Protein AF-A0A7G3ZGU7-F1 (afdb_monomer)

Foldseek 3Di:
DDPVVVVVVVVVVVVVVVVVVVVVVVCVVVVLVVVVVVQPDADPPDPPVDTPQNVPVVSVVVVVVSVVVVVVVD

Secondary structure (DSSP, 8-state):
--HHHHHHHHHHHHHHHHHHHHHHHHHHHHHHHHHHHHHHS-TTS---SS-GGGGSHHHHHHHHHHHHHHHTT-

Sequence (74 aa):
MSHIGLLKVASALLFLALICNLAQKLFERYIAFYLRQWLMNCSGGECNNLRWWQRFPPLEKLVWSFLDSTEGED

Radius of gyration: 20.87 Å; Cα contacts (8 Å, |Δi|>4): 21; chains: 1; bounding box: 43×26×57 Å

Organism: NCBI:txid48254

pLDDT: mean 80.01, std 10.79, range [42.84, 94.38]

Structure (mmCIF, N/CA/C/O backbone):
data_AF-A0A7G3ZGU7-F1
#
_entry.id   AF-A0A7G3ZGU7-F1
#
loop_
_atom_site.group_PDB
_atom_site.id
_atom_site.type_symbol
_atom_site.label_atom_id
_atom_site.label_alt_id
_atom_site.label_comp_id
_atom_site.label_asym_id
_atom_site.label_entity_id
_atom_site.label_seq_id
_atom_site.pdbx_PDB_ins_code
_atom_site.Cartn_x
_atom_site.Cartn_y
_atom_site.Cartn_z
_atom_site.occupancy
_atom_site.B_iso_or_equiv
_atom_site.auth_seq_id
_atom_site.auth_comp_id
_atom_site.auth_asym_id
_atom_site.auth_atom_id
_atom_site.pdbx_PDB_model_num
ATOM 1 N N . MET A 1 1 ? 22.342 -10.322 -33.248 1.00 55.84 1 MET A N 1
ATOM 2 C CA . MET A 1 1 ? 22.300 -9.237 -32.242 1.00 55.84 1 MET A CA 1
ATOM 3 C C . MET A 1 1 ? 23.653 -9.236 -31.546 1.00 55.84 1 MET A C 1
ATOM 5 O O . MET A 1 1 ? 24.036 -10.279 -31.036 1.00 55.84 1 MET A O 1
ATOM 9 N N . SER A 1 2 ? 24.446 -8.168 -31.657 1.00 70.94 2 SER A N 1
ATOM 10 C CA . SER A 1 2 ? 25.814 -8.146 -31.113 1.00 70.94 2 SER A CA 1
ATOM 11 C C . SER A 1 2 ? 25.794 -8.332 -29.591 1.00 70.94 2 SER A C 1
ATOM 13 O O . SER A 1 2 ? 24.895 -7.821 -28.923 1.00 70.94 2 SER A O 1
ATOM 15 N N . HIS A 1 3 ? 26.784 -9.038 -29.030 1.00 76.25 3 HIS A N 1
ATOM 16 C CA . HIS A 1 3 ? 26.910 -9.264 -27.578 1.00 76.25 3 HIS A CA 1
ATOM 17 C C . HIS A 1 3 ? 26.817 -7.957 -26.767 1.00 76.25 3 HIS A C 1
ATOM 19 O O . HIS A 1 3 ? 26.242 -7.920 -25.683 1.00 76.25 3 HIS A O 1
ATOM 25 N N . ILE A 1 4 ? 27.303 -6.862 -27.356 1.00 78.88 4 ILE A N 1
ATOM 26 C CA . ILE A 1 4 ? 27.249 -5.499 -26.816 1.00 78.88 4 ILE A CA 1
ATOM 27 C C . ILE A 1 4 ? 25.800 -4.989 -26.702 1.00 78.88 4 ILE A C 1
ATOM 29 O O . ILE A 1 4 ? 25.434 -4.375 -25.703 1.00 78.88 4 ILE A O 1
ATOM 33 N N . GLY A 1 5 ? 24.953 -5.262 -27.701 1.00 81.19 5 GLY A N 1
ATOM 34 C CA . GLY A 1 5 ? 23.539 -4.881 -27.681 1.00 81.19 5 GLY A CA 1
ATOM 35 C C . GLY A 1 5 ? 22.734 -5.658 -26.638 1.00 81.19 5 GLY A C 1
ATOM 36 O O . GLY A 1 5 ? 21.875 -5.080 -25.978 1.00 81.19 5 GLY A O 1
ATOM 37 N N . LEU A 1 6 ? 23.053 -6.940 -26.439 1.00 84.75 6 LEU A N 1
ATOM 38 C CA . LEU A 1 6 ? 22.405 -7.771 -25.422 1.00 84.75 6 LEU A CA 1
ATOM 39 C C . LEU A 1 6 ? 22.759 -7.307 -24.000 1.00 84.75 6 LEU A C 1
ATOM 41 O O . LEU A 1 6 ? 21.864 -7.160 -23.170 1.00 84.75 6 LEU A O 1
ATOM 45 N N . LEU A 1 7 ? 24.037 -6.992 -23.742 1.00 85.50 7 LEU A N 1
ATOM 46 C CA . LEU A 1 7 ? 24.469 -6.437 -22.454 1.00 85.50 7 LEU A CA 1
ATOM 47 C C . LEU A 1 7 ? 23.761 -5.118 -22.136 1.00 85.50 7 LEU A C 1
ATOM 49 O O . LEU A 1 7 ? 23.323 -4.920 -21.008 1.00 85.50 7 LEU A O 1
ATOM 53 N N . LYS A 1 8 ? 23.614 -4.236 -23.132 1.00 87.25 8 LYS A N 1
ATOM 54 C CA . LYS A 1 8 ? 22.987 -2.920 -22.951 1.00 87.25 8 LYS A CA 1
ATOM 55 C C . LYS A 1 8 ? 21.508 -3.025 -22.564 1.00 87.25 8 LYS A C 1
ATOM 57 O O . LYS A 1 8 ? 21.036 -2.275 -21.711 1.00 87.25 8 LYS A O 1
ATOM 62 N N . VAL A 1 9 ? 20.784 -3.976 -23.157 1.00 89.94 9 VAL A N 1
ATOM 63 C CA . VAL A 1 9 ? 19.382 -4.253 -22.808 1.00 89.94 9 VAL A CA 1
ATOM 64 C C . VAL A 1 9 ? 19.284 -4.903 -21.429 1.00 89.94 9 VAL A C 1
ATOM 66 O O . VAL A 1 9 ? 18.474 -4.471 -20.613 1.00 89.94 9 VAL A O 1
ATOM 69 N N . ALA A 1 10 ? 20.142 -5.882 -21.132 1.00 90.56 10 ALA A N 1
ATOM 70 C CA . ALA A 1 10 ? 20.170 -6.531 -19.824 1.00 90.56 10 ALA A CA 1
ATOM 71 C C . ALA A 1 10 ? 20.470 -5.528 -18.697 1.00 90.56 10 ALA A C 1
ATOM 73 O O . ALA A 1 10 ? 19.771 -5.516 -17.686 1.00 90.56 10 ALA A O 1
ATOM 74 N N . SER A 1 11 ? 21.439 -4.625 -18.890 1.00 91.56 11 SER A N 1
ATOM 75 C CA . SER A 1 11 ? 21.743 -3.573 -17.916 1.00 91.56 11 SER A CA 1
ATOM 76 C C . SER A 1 11 ? 20.584 -2.594 -17.729 1.00 91.56 11 SER A C 1
ATOM 78 O O . SER A 1 11 ? 20.326 -2.171 -16.608 1.00 91.56 11 SER A O 1
ATOM 80 N N . ALA A 1 12 ? 19.855 -2.259 -18.800 1.00 92.06 12 ALA A N 1
ATOM 81 C CA . ALA A 1 12 ? 18.690 -1.380 -18.713 1.00 92.06 12 ALA A CA 1
ATOM 82 C C . ALA A 1 12 ? 17.531 -2.041 -17.949 1.00 92.06 12 ALA A C 1
ATOM 84 O O . ALA A 1 12 ? 16.901 -1.396 -17.115 1.00 92.06 12 ALA A O 1
ATOM 85 N N . LEU A 1 13 ? 17.285 -3.334 -18.183 1.00 93.88 13 LEU A N 1
ATOM 86 C CA . LEU A 1 13 ? 16.270 -4.104 -17.460 1.00 93.88 13 LEU A CA 1
ATOM 87 C C . LEU A 1 13 ? 16.609 -4.2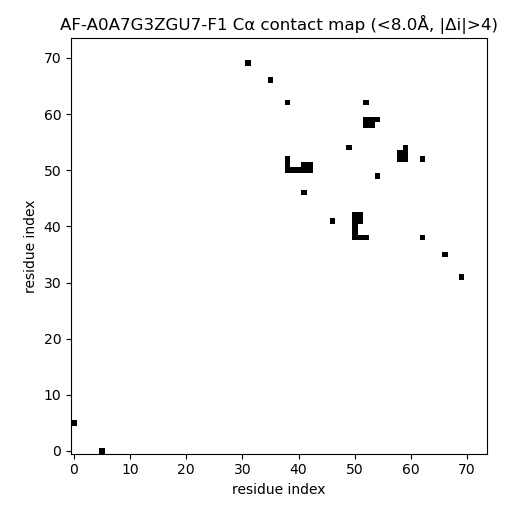43 -15.974 1.00 93.88 13 LEU A C 1
ATOM 89 O O . LEU A 1 13 ? 15.740 -4.039 -15.132 1.00 93.88 13 LEU A O 1
ATOM 93 N N . LEU A 1 14 ? 17.868 -4.539 -15.645 1.00 91.88 14 LEU A N 1
ATOM 94 C CA . LEU A 1 14 ? 18.324 -4.614 -14.255 1.00 91.88 14 LEU A CA 1
ATOM 95 C C . LEU A 1 14 ? 18.218 -3.261 -13.550 1.00 91.88 14 LEU A C 1
ATOM 97 O O . LEU A 1 14 ? 17.799 -3.201 -12.397 1.00 91.88 14 LEU A O 1
ATOM 101 N N . PHE A 1 15 ? 18.548 -2.174 -14.245 1.00 93.88 15 PHE A N 1
ATOM 102 C CA . PHE A 1 15 ? 18.400 -0.825 -13.710 1.00 93.88 15 PHE A CA 1
ATOM 103 C C . PHE A 1 15 ? 16.930 -0.471 -13.450 1.00 93.88 15 PHE A C 1
ATOM 105 O O . PHE A 1 15 ? 16.601 0.055 -12.389 1.00 93.88 15 PHE A O 1
ATOM 112 N N . LEU A 1 16 ? 16.029 -0.825 -14.371 1.00 94.38 16 LEU A N 1
ATOM 113 C CA . LEU A 1 16 ? 14.589 -0.653 -14.181 1.00 94.38 16 LEU A CA 1
ATOM 114 C C . LEU A 1 16 ? 14.078 -1.479 -12.990 1.00 94.38 16 LEU A C 1
ATOM 116 O O . LEU A 1 16 ? 13.341 -0.962 -12.156 1.00 94.38 16 LEU A O 1
ATOM 120 N N . ALA A 1 17 ? 14.511 -2.737 -12.875 1.00 93.50 17 ALA A N 1
ATOM 121 C CA . ALA A 1 17 ? 14.154 -3.607 -11.758 1.00 93.50 17 ALA A CA 1
ATOM 122 C C . ALA A 1 17 ? 14.631 -3.033 -10.415 1.00 93.50 17 ALA A C 1
ATOM 124 O O . ALA A 1 17 ? 13.891 -3.073 -9.434 1.00 93.50 17 ALA A O 1
ATOM 125 N N . LEU A 1 18 ? 15.829 -2.442 -10.381 1.00 92.56 18 LEU A N 1
ATOM 126 C CA . LEU A 1 18 ? 16.353 -1.717 -9.223 1.00 92.56 18 LEU A CA 1
ATOM 127 C C . LEU A 1 18 ? 15.482 -0.516 -8.856 1.00 92.56 18 LEU A C 1
ATOM 129 O O . LEU A 1 18 ? 15.156 -0.354 -7.684 1.00 92.56 18 LEU A O 1
ATOM 133 N N . ILE A 1 19 ? 15.065 0.290 -9.835 1.00 94.38 19 ILE A N 1
ATOM 134 C CA . ILE A 1 19 ? 14.164 1.426 -9.596 1.00 94.38 19 ILE A CA 1
ATOM 135 C C . ILE A 1 19 ? 12.831 0.942 -9.028 1.00 94.38 19 ILE A C 1
ATOM 137 O O . ILE A 1 19 ? 12.367 1.498 -8.039 1.00 94.38 19 ILE A O 1
ATOM 141 N N . CYS A 1 20 ? 12.232 -0.101 -9.606 1.00 93.38 20 CYS A N 1
ATOM 142 C CA . CYS A 1 20 ? 10.984 -0.668 -9.099 1.00 93.38 20 CYS A CA 1
ATOM 143 C C . CYS A 1 20 ? 11.141 -1.216 -7.676 1.00 93.38 20 CYS A C 1
ATOM 145 O O . CYS A 1 20 ? 10.286 -0.960 -6.836 1.00 93.38 20 CYS A O 1
ATOM 147 N N . ASN A 1 21 ? 12.238 -1.919 -7.385 1.00 92.31 21 ASN A N 1
ATOM 148 C CA . ASN A 1 21 ? 12.512 -2.446 -6.049 1.00 92.31 21 ASN A CA 1
ATOM 149 C C . ASN A 1 21 ? 12.674 -1.315 -5.024 1.00 92.31 21 ASN A C 1
ATOM 151 O O . ASN A 1 21 ? 12.080 -1.349 -3.947 1.00 92.31 21 ASN A O 1
ATOM 155 N N . LEU A 1 22 ? 13.431 -0.277 -5.388 1.00 87.56 22 LEU A N 1
ATOM 156 C CA . LEU A 1 22 ? 13.628 0.891 -4.542 1.00 87.56 22 LEU A CA 1
ATOM 157 C C . LEU A 1 22 ? 12.304 1.630 -4.319 1.00 87.56 22 LEU A C 1
ATOM 159 O O . LEU A 1 22 ? 11.980 1.968 -3.185 1.00 87.56 22 LEU A O 1
ATOM 163 N N . ALA A 1 23 ? 11.525 1.836 -5.385 1.00 88.62 23 ALA A N 1
ATOM 164 C CA . ALA A 1 23 ? 10.218 2.475 -5.329 1.00 88.62 23 ALA A CA 1
ATOM 165 C C . ALA A 1 23 ? 9.249 1.686 -4.448 1.00 88.62 23 ALA A C 1
ATOM 167 O O . ALA A 1 23 ? 8.545 2.299 -3.657 1.00 88.62 23 ALA A O 1
ATOM 168 N N . GLN A 1 24 ? 9.253 0.353 -4.524 1.00 86.62 24 GLN A N 1
ATOM 169 C CA . GLN A 1 24 ? 8.436 -0.490 -3.657 1.00 86.62 24 GLN A CA 1
ATOM 170 C C . GLN A 1 24 ? 8.821 -0.305 -2.185 1.00 86.62 24 GLN A C 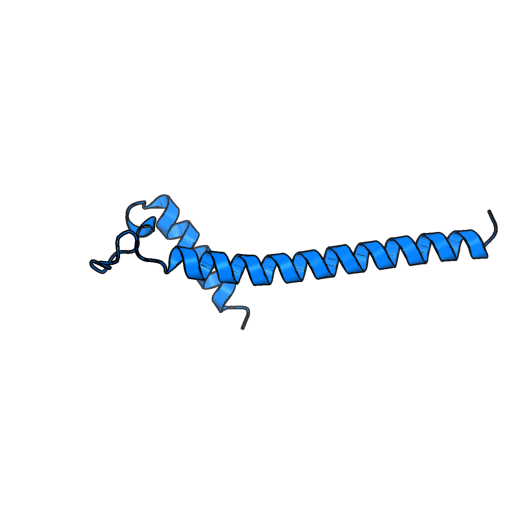1
ATOM 172 O O . GLN A 1 24 ? 7.954 0.014 -1.379 1.00 86.62 24 GLN A O 1
ATOM 177 N N . LYS A 1 25 ? 10.112 -0.393 -1.841 1.00 81.00 25 LYS A N 1
ATOM 178 C CA . LYS A 1 25 ? 10.578 -0.175 -0.459 1.00 81.00 25 LYS A CA 1
ATOM 179 C C . LYS A 1 25 ? 10.263 1.227 0.061 1.00 81.00 25 LYS A C 1
ATOM 181 O O . LYS A 1 25 ? 9.894 1.406 1.219 1.00 81.00 25 LYS A O 1
ATOM 186 N N . LEU A 1 26 ? 10.420 2.241 -0.789 1.00 83.44 26 LEU A N 1
ATOM 187 C CA . LEU A 1 26 ? 10.068 3.622 -0.460 1.00 83.44 26 LEU A CA 1
ATOM 188 C C . LEU A 1 26 ? 8.562 3.759 -0.240 1.00 83.44 26 LEU A C 1
ATOM 190 O O . LEU A 1 26 ? 8.143 4.379 0.732 1.00 83.44 26 LEU A O 1
ATOM 194 N N . PHE A 1 27 ? 7.754 3.163 -1.111 1.00 84.69 27 PHE A N 1
ATOM 195 C CA . PHE A 1 27 ? 6.303 3.197 -1.022 1.00 84.69 27 PHE A CA 1
ATOM 196 C C . PHE A 1 27 ? 5.807 2.495 0.238 1.00 84.69 27 PHE A C 1
ATOM 198 O O . PHE A 1 27 ? 5.015 3.085 0.961 1.00 84.69 27 PHE A O 1
ATOM 205 N N . GLU A 1 28 ? 6.331 1.310 0.558 1.00 79.00 28 GLU A N 1
ATOM 206 C CA . GLU A 1 28 ? 6.055 0.594 1.809 1.00 79.00 28 GLU A CA 1
ATOM 207 C C . GLU A 1 28 ? 6.358 1.484 3.020 1.00 79.00 28 GLU A C 1
ATOM 209 O O . GLU A 1 28 ? 5.498 1.676 3.879 1.00 79.00 28 GLU A O 1
ATOM 214 N N . ARG A 1 29 ? 7.527 2.134 3.041 1.00 78.31 29 ARG A N 1
ATOM 215 C CA . ARG A 1 29 ? 7.928 3.003 4.153 1.00 78.31 29 ARG A CA 1
ATOM 216 C C . ARG A 1 29 ? 7.066 4.261 4.285 1.00 78.31 29 ARG A C 1
ATOM 218 O O . ARG A 1 29 ? 6.647 4.607 5.389 1.00 78.31 29 ARG A O 1
ATOM 225 N N . TYR A 1 30 ? 6.789 4.955 3.182 1.00 82.50 30 TYR A N 1
ATOM 226 C CA . TYR A 1 30 ? 5.965 6.166 3.203 1.00 82.50 30 TYR A CA 1
ATOM 227 C C . TYR A 1 30 ? 4.503 5.847 3.511 1.00 82.50 30 TYR A C 1
ATOM 229 O O . TYR A 1 30 ? 3.885 6.538 4.318 1.00 82.50 30 TYR A O 1
ATOM 237 N N . ILE A 1 31 ? 3.944 4.793 2.918 1.00 81.31 31 ILE A N 1
ATOM 238 C CA . ILE A 1 31 ? 2.563 4.388 3.179 1.00 81.31 31 ILE A CA 1
ATOM 239 C C . ILE A 1 31 ? 2.391 3.905 4.601 1.00 81.31 31 ILE A C 1
ATOM 241 O O . ILE A 1 31 ? 1.418 4.307 5.227 1.00 81.31 31 ILE A O 1
ATOM 245 N N . ALA A 1 32 ? 3.321 3.115 5.138 1.00 78.19 32 ALA A N 1
ATOM 246 C CA . ALA A 1 32 ? 3.262 2.711 6.535 1.00 78.19 32 ALA A CA 1
ATOM 247 C C . ALA 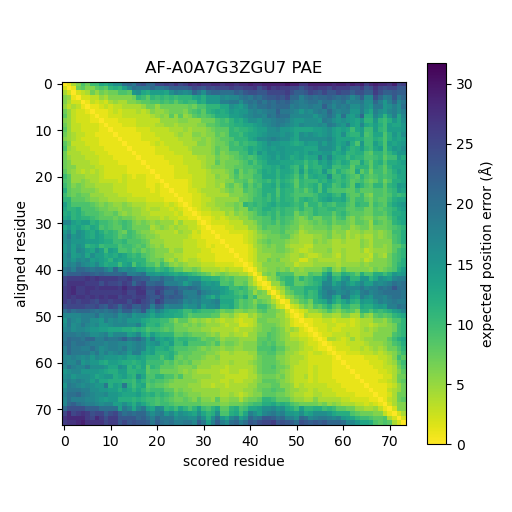A 1 32 ? 3.235 3.934 7.459 1.00 78.19 32 ALA A C 1
ATOM 249 O O . ALA A 1 32 ? 2.397 4.013 8.359 1.00 78.19 32 ALA A O 1
ATOM 250 N N . PHE A 1 33 ? 4.072 4.937 7.181 1.00 80.94 33 PHE A N 1
ATOM 251 C CA . PHE A 1 33 ? 4.085 6.186 7.934 1.00 80.94 33 PHE A CA 1
ATOM 252 C C . PHE A 1 33 ? 2.754 6.949 7.834 1.00 80.94 33 PHE A C 1
ATOM 254 O O . PHE A 1 33 ? 2.159 7.290 8.858 1.00 80.94 33 PHE A O 1
ATOM 261 N N . TYR A 1 34 ? 2.246 7.185 6.621 1.00 82.12 34 TYR A N 1
ATOM 262 C CA . TYR A 1 34 ? 0.982 7.899 6.416 1.00 82.12 34 TYR A CA 1
ATOM 263 C C . TYR A 1 34 ? -0.222 7.140 6.982 1.00 82.12 34 TYR A C 1
ATOM 265 O O . TYR A 1 34 ? -1.099 7.757 7.585 1.00 82.12 34 TYR A O 1
ATOM 273 N N . LEU A 1 35 ? -0.255 5.812 6.846 1.00 82.88 35 LEU A N 1
ATOM 274 C CA . LEU A 1 35 ? -1.292 4.967 7.431 1.00 82.88 35 LEU A CA 1
ATOM 275 C C . LEU A 1 35 ? -1.246 5.021 8.952 1.00 82.88 35 LEU A C 1
ATOM 277 O O . LEU A 1 35 ? -2.292 5.217 9.560 1.00 82.88 35 LEU A O 1
ATOM 281 N N . ARG A 1 36 ? -0.067 4.926 9.583 1.00 79.88 36 ARG A N 1
ATOM 282 C CA . ARG A 1 36 ? 0.062 5.096 11.040 1.00 79.88 36 ARG A CA 1
ATOM 283 C C . ARG A 1 36 ? -0.468 6.454 11.484 1.00 79.88 36 ARG A C 1
ATOM 285 O O . ARG A 1 36 ? -1.290 6.503 12.393 1.00 79.88 36 ARG A O 1
ATOM 292 N N . GLN A 1 37 ? -0.067 7.537 10.820 1.00 82.12 37 GLN A N 1
ATOM 293 C CA . GLN A 1 37 ? -0.556 8.885 11.129 1.00 82.12 37 GLN A CA 1
ATOM 294 C C . GLN A 1 37 ? -2.080 8.981 10.987 1.00 82.12 37 GLN A C 1
ATOM 296 O O . GLN A 1 37 ? -2.756 9.508 11.865 1.00 82.12 37 GLN A O 1
ATOM 301 N N . TRP A 1 38 ? -2.647 8.405 9.930 1.00 82.62 38 TRP A N 1
ATOM 302 C CA . TRP A 1 38 ? -4.088 8.409 9.693 1.00 82.62 38 TRP A CA 1
ATOM 303 C C . TRP A 1 38 ? -4.876 7.534 10.688 1.00 82.62 38 TRP A C 1
ATOM 305 O O . TRP A 1 38 ? -5.940 7.930 11.164 1.00 82.62 38 TRP A O 1
ATOM 315 N N . LEU A 1 39 ? -4.336 6.373 11.069 1.00 82.19 39 LEU A N 1
ATOM 316 C CA . LEU A 1 39 ? -4.889 5.482 12.099 1.00 82.19 39 LEU A CA 1
ATOM 317 C C . LEU A 1 39 ? -4.770 6.067 13.513 1.00 82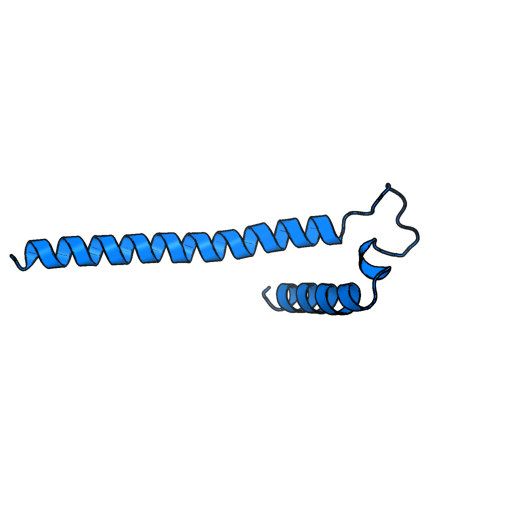.19 39 LEU A C 1
ATOM 319 O O . LEU A 1 39 ? -5.537 5.704 14.410 1.00 82.19 39 LEU A O 1
ATOM 323 N N . MET A 1 40 ? -3.793 6.945 13.730 1.00 78.19 40 MET A N 1
ATOM 324 C CA . MET A 1 40 ? -3.597 7.698 14.969 1.00 78.19 40 MET A CA 1
ATOM 325 C C . MET A 1 40 ? -4.405 8.996 14.998 1.00 78.19 40 MET A C 1
ATOM 327 O O . MET A 1 40 ? -4.646 9.528 16.078 1.00 78.19 40 MET A O 1
ATOM 331 N N . ASN A 1 41 ? -4.879 9.475 13.847 1.00 79.81 41 ASN A N 1
ATOM 332 C CA . ASN A 1 41 ? -5.672 10.688 13.771 1.00 79.81 41 ASN A CA 1
ATOM 333 C C . ASN A 1 41 ? -7.061 10.481 14.397 1.00 79.81 41 ASN A C 1
ATOM 335 O O . ASN A 1 41 ? -7.781 9.537 14.064 1.00 79.81 41 ASN A O 1
ATOM 339 N N . CYS A 1 42 ? -7.462 11.383 15.289 1.00 68.75 42 CYS A N 1
ATOM 340 C CA . CYS A 1 42 ? -8.779 11.339 15.916 1.00 68.75 42 CYS A CA 1
ATOM 341 C C . CYS A 1 42 ? -9.806 12.062 15.039 1.00 68.75 42 CYS A C 1
ATOM 343 O O . CYS A 1 42 ? -9.669 13.242 14.717 1.00 68.75 42 CYS A O 1
ATOM 345 N N . SER A 1 43 ? -10.866 11.348 14.654 1.00 61.09 43 SER A N 1
ATOM 346 C CA . SER A 1 43 ? -12.006 11.939 13.949 1.00 61.09 43 SER A CA 1
ATOM 347 C C . SER A 1 43 ? -12.717 12.924 14.884 1.00 61.09 43 SER A C 1
ATOM 349 O O . SER A 1 43 ? -13.316 12.505 15.871 1.00 61.09 43 SER A O 1
ATOM 351 N N . GLY A 1 44 ? -12.623 14.224 14.588 1.00 62.66 44 GLY A N 1
ATOM 352 C CA . GLY A 1 44 ? -13.332 15.280 15.322 1.00 62.66 44 GLY A CA 1
ATOM 353 C C . GLY A 1 44 ? -12.572 15.932 16.484 1.00 62.66 44 GLY A C 1
ATOM 354 O O . GLY A 1 44 ? -13.191 16.658 17.248 1.00 62.66 44 GLY A O 1
ATOM 355 N N . GLY A 1 45 ? -11.260 15.705 16.634 1.00 60.53 45 GLY A N 1
ATOM 356 C CA . GLY A 1 45 ? -10.426 16.397 17.635 1.00 60.53 45 GLY A CA 1
ATOM 357 C C . GLY A 1 45 ? -10.590 15.922 19.087 1.00 60.53 45 GLY A C 1
ATOM 358 O O . GLY A 1 45 ? -9.681 16.115 19.887 1.00 60.53 45 GLY A O 1
ATOM 359 N N . GLU A 1 46 ? -11.681 15.229 19.417 1.00 61.09 46 GLU A N 1
ATOM 360 C CA . GLU A 1 46 ? -11.917 14.644 20.740 1.00 61.09 46 GLU A CA 1
ATOM 361 C C . GLU A 1 46 ? -11.672 13.130 20.720 1.00 61.09 46 GLU A C 1
ATOM 363 O O . GLU A 1 46 ? -12.512 12.330 20.299 1.00 61.09 46 GLU A O 1
ATOM 368 N N . CYS A 1 47 ? -10.492 12.709 21.180 1.00 63.03 47 CYS A N 1
ATOM 369 C CA . CYS A 1 47 ? -10.222 11.299 21.434 1.00 63.03 47 CYS A CA 1
ATOM 370 C C . CYS A 1 47 ? -10.944 10.894 22.735 1.00 63.03 47 CYS A C 1
ATOM 372 O O . CYS A 1 47 ? -10.359 10.941 23.814 1.00 63.03 47 CYS A O 1
ATOM 374 N N . ASN A 1 48 ? -12.210 10.474 22.652 1.00 63.34 48 ASN A N 1
ATOM 375 C CA . ASN A 1 48 ? -12.947 9.858 23.770 1.00 63.34 48 ASN A CA 1
ATOM 376 C C . ASN A 1 48 ? -12.412 8.443 24.083 1.00 63.34 48 ASN A C 1
ATOM 378 O O . ASN A 1 48 ? -13.155 7.466 24.029 1.00 63.34 48 ASN A O 1
ATOM 382 N N . ASN A 1 49 ? -11.101 8.316 24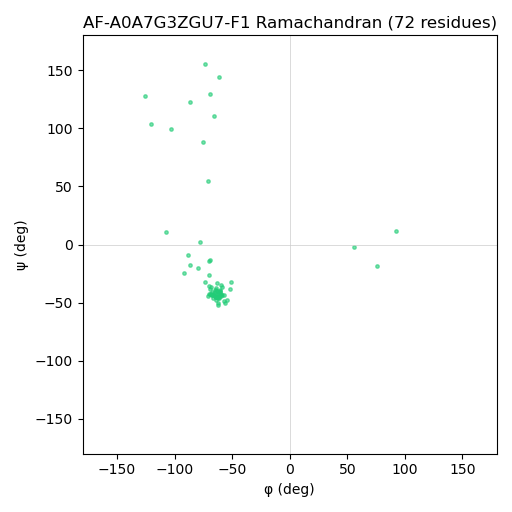.324 1.00 68.12 49 ASN A N 1
ATOM 383 C CA . ASN A 1 49 ? -10.337 7.078 24.547 1.00 68.12 49 ASN A CA 1
ATOM 384 C C . ASN A 1 49 ? -10.428 6.001 23.442 1.00 68.12 49 ASN A C 1
ATOM 386 O O . ASN A 1 49 ? -9.764 4.973 23.543 1.00 68.12 49 ASN A O 1
ATOM 390 N N . LEU A 1 50 ? -11.208 6.231 22.381 1.00 71.31 50 LEU A N 1
ATOM 391 C CA . LEU A 1 50 ? -11.469 5.286 21.296 1.00 71.31 50 LEU A CA 1
ATOM 392 C C . LEU A 1 50 ? -11.138 5.913 19.939 1.00 71.31 50 LEU A C 1
ATOM 394 O O . LEU A 1 50 ? -11.638 6.983 19.584 1.00 71.31 50 LEU A O 1
ATOM 398 N N . ARG A 1 51 ? -10.322 5.213 19.154 1.00 78.56 51 ARG A N 1
ATOM 399 C CA . ARG A 1 51 ? -9.980 5.570 17.773 1.00 78.56 51 ARG A CA 1
ATOM 400 C C . ARG A 1 51 ? -11.157 5.285 16.846 1.00 78.56 51 ARG A C 1
ATOM 402 O O . ARG A 1 51 ? -11.993 4.422 17.113 1.00 78.56 51 ARG A O 1
ATOM 409 N N . TRP A 1 52 ? -11.213 5.982 15.714 1.00 81.50 52 TRP A N 1
ATOM 410 C CA . TRP A 1 52 ? -12.336 5.871 14.775 1.00 81.50 52 TRP A CA 1
ATOM 411 C C . TRP A 1 52 ? -12.524 4.440 14.236 1.00 81.50 52 TRP A C 1
ATOM 413 O O . TRP A 1 52 ? -13.657 3.994 14.068 1.00 81.50 52 TRP A O 1
ATOM 423 N N . TRP A 1 53 ? -11.428 3.703 14.030 1.00 83.12 53 TRP A N 1
ATOM 424 C CA . TRP A 1 53 ? -11.440 2.323 13.538 1.00 83.12 53 TRP A CA 1
ATOM 425 C C . TRP A 1 53 ? -11.773 1.290 14.624 1.00 83.12 53 TRP A C 1
ATOM 427 O O . TRP A 1 53 ? -12.249 0.210 14.287 1.00 83.12 53 TRP A O 1
ATOM 437 N N . GLN A 1 54 ? -11.620 1.623 15.915 1.00 81.62 54 GLN A N 1
ATOM 438 C CA . GLN A 1 54 ? -12.019 0.748 17.034 1.00 81.62 54 GLN A CA 1
ATOM 439 C C . GLN A 1 54 ? -13.543 0.609 17.161 1.00 81.62 54 GLN A C 1
ATOM 441 O O . GLN A 1 54 ? -14.037 -0.288 17.830 1.00 81.62 54 GLN A O 1
ATOM 446 N N . ARG A 1 55 ? -14.320 1.465 16.483 1.00 81.50 55 ARG A N 1
ATOM 447 C CA . ARG A 1 55 ? -15.783 1.321 16.396 1.00 81.50 55 ARG A CA 1
ATOM 448 C C . ARG A 1 55 ? -16.215 0.131 15.533 1.00 81.50 55 ARG A C 1
ATOM 450 O O . ARG A 1 55 ? -17.381 -0.251 15.570 1.00 81.50 55 ARG A O 1
ATOM 457 N N . PHE A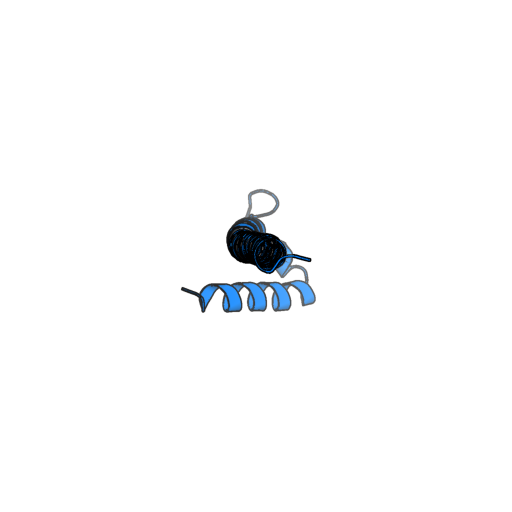 1 56 ? -15.298 -0.444 14.755 1.00 83.75 56 PHE A N 1
ATOM 458 C CA . PHE A 1 56 ? -15.571 -1.531 13.825 1.00 83.75 56 PHE A CA 1
ATOM 459 C C . PHE A 1 56 ? -14.724 -2.764 14.191 1.00 83.75 56 PHE A C 1
ATOM 461 O O . PHE A 1 56 ? -13.545 -2.817 13.836 1.00 83.75 56 PHE A O 1
ATOM 468 N N . PRO A 1 57 ? -15.317 -3.802 14.817 1.00 80.94 57 PRO A N 1
ATOM 469 C CA . PRO A 1 57 ? -14.596 -4.999 15.266 1.00 80.94 57 PRO A CA 1
ATOM 470 C C . PRO A 1 57 ? -13.716 -5.707 14.212 1.00 80.94 57 PRO A C 1
ATOM 472 O O . PRO A 1 57 ? -12.633 -6.176 14.566 1.00 80.94 57 PRO A O 1
ATOM 475 N N . PRO A 1 58 ? -14.109 -5.817 12.922 1.00 83.75 58 PRO A N 1
ATOM 476 C CA . PRO A 1 58 ? -13.228 -6.426 11.924 1.00 83.75 58 PRO A CA 1
ATOM 477 C C . PRO A 1 58 ? -12.053 -5.518 11.536 1.00 83.75 58 PRO A C 1
ATOM 479 O O . PRO A 1 58 ? -10.967 -6.028 11.267 1.00 83.75 58 PRO A O 1
ATOM 482 N N . LEU A 1 59 ? -12.239 -4.191 11.538 1.00 81.62 59 LEU A N 1
ATOM 483 C CA . LEU A 1 59 ? -11.142 -3.254 11.286 1.00 81.62 59 LEU A CA 1
ATOM 484 C C . LEU A 1 59 ? -10.158 -3.230 12.451 1.00 81.62 59 LEU A C 1
ATOM 486 O O . LEU A 1 59 ? -8.963 -3.130 12.213 1.00 81.62 59 LEU A O 1
ATOM 490 N N . GLU A 1 60 ? -10.634 -3.364 13.686 1.00 85.56 60 GLU A N 1
ATOM 491 C CA . GLU A 1 60 ? -9.774 -3.386 14.867 1.00 85.56 60 GLU A CA 1
ATOM 492 C C . 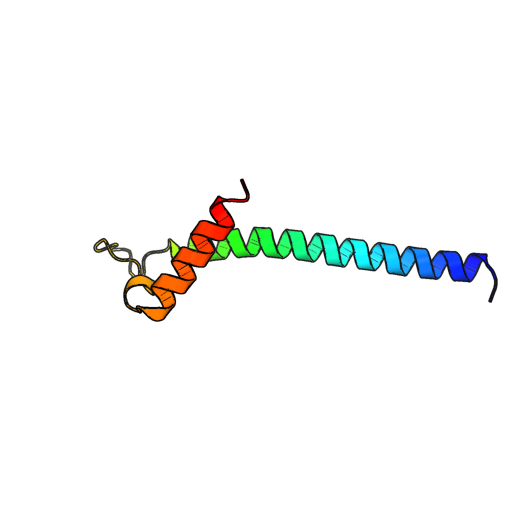GLU A 1 60 ? -8.696 -4.472 14.785 1.00 85.56 60 GLU A C 1
ATOM 494 O O . GLU A 1 60 ? -7.513 -4.168 14.924 1.00 85.56 60 GLU A O 1
ATOM 499 N N . LYS A 1 61 ? -9.076 -5.716 14.471 1.00 86.75 61 LYS A N 1
ATOM 500 C CA . LYS A 1 61 ? -8.110 -6.818 14.322 1.00 86.75 61 LYS A CA 1
ATOM 501 C C . LYS A 1 61 ? -7.100 -6.567 13.202 1.00 86.75 61 LYS A C 1
ATOM 503 O O . LYS A 1 61 ? -5.921 -6.864 13.367 1.00 86.75 61 LYS A O 1
ATOM 508 N N . LEU A 1 62 ? -7.558 -6.028 12.071 1.00 86.50 62 LEU A N 1
ATOM 509 C CA . LEU A 1 62 ? -6.699 -5.736 10.921 1.00 86.50 62 LEU A CA 1
ATOM 510 C C . LEU A 1 62 ? -5.706 -4.614 11.225 1.00 86.50 62 LEU A C 1
ATOM 512 O O . LEU A 1 62 ? -4.532 -4.723 10.886 1.00 86.50 62 LEU A O 1
ATOM 516 N N . VAL A 1 63 ? -6.166 -3.552 11.884 1.00 85.81 63 VAL A N 1
ATOM 517 C CA . VAL 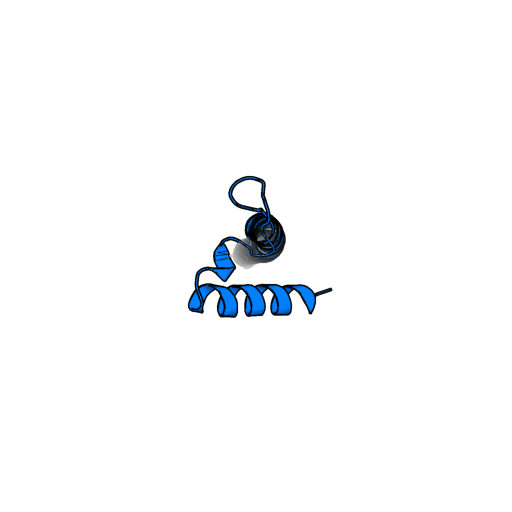A 1 63 ? -5.327 -2.409 12.243 1.00 85.81 63 VAL A CA 1
ATOM 518 C C . VAL A 1 63 ? -4.295 -2.790 13.299 1.00 85.81 63 VAL A C 1
ATOM 520 O O . VAL A 1 63 ? -3.137 -2.413 13.151 1.00 85.81 63 VAL A O 1
ATOM 523 N N . TRP A 1 64 ? -4.673 -3.559 14.323 1.00 86.12 64 TRP A N 1
ATOM 524 C CA . TRP A 1 64 ? -3.708 -4.056 15.307 1.00 86.12 64 TRP A CA 1
ATOM 525 C C . TRP A 1 64 ? -2.667 -4.970 14.669 1.00 86.12 64 TRP A C 1
ATOM 527 O O . TRP A 1 64 ? -1.478 -4.748 14.857 1.00 86.12 64 TRP A O 1
ATOM 537 N N . SER A 1 65 ? -3.090 -5.910 13.819 1.00 85.12 65 SER A N 1
ATOM 538 C CA . SER A 1 65 ? -2.156 -6.761 13.074 1.00 85.12 65 SER A CA 1
ATOM 539 C C . SER A 1 65 ? -1.197 -5.947 12.197 1.00 85.12 65 SER A C 1
ATOM 541 O O . SER A 1 65 ? -0.032 -6.318 12.066 1.00 85.12 65 SER A O 1
ATOM 543 N N . PHE A 1 66 ? -1.664 -4.851 11.595 1.00 83.62 66 PHE A N 1
ATOM 544 C CA . PHE A 1 66 ? -0.836 -3.947 10.799 1.00 83.62 66 PHE A CA 1
ATOM 545 C C . PHE A 1 66 ? 0.159 -3.149 11.659 1.00 83.62 66 PHE A C 1
ATOM 547 O O . PHE A 1 66 ? 1.322 -3.006 11.281 1.00 83.62 66 PHE A O 1
ATOM 554 N N . LEU A 1 67 ? -0.273 -2.646 12.819 1.00 82.44 67 LEU A N 1
ATOM 555 C CA . LEU A 1 67 ? 0.593 -1.925 13.757 1.00 82.44 67 LEU A CA 1
ATOM 556 C C . LEU A 1 67 ? 1.685 -2.840 14.320 1.00 82.44 67 LEU A C 1
ATOM 558 O O . LEU A 1 67 ? 2.852 -2.476 14.226 1.00 82.44 67 LEU A O 1
ATOM 562 N N . ASP A 1 68 ? 1.324 -4.040 14.780 1.00 84.12 68 ASP A N 1
ATOM 563 C CA . ASP A 1 68 ? 2.276 -5.033 15.296 1.00 84.12 68 ASP A CA 1
ATOM 564 C C . ASP A 1 68 ? 3.306 -5.432 1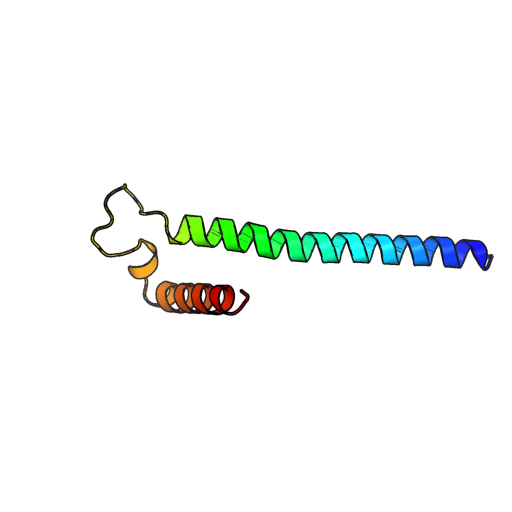4.229 1.00 84.12 68 ASP A C 1
ATOM 566 O O . ASP A 1 68 ? 4.507 -5.463 14.494 1.00 84.12 68 ASP A O 1
ATOM 570 N N . SER A 1 69 ? 2.858 -5.677 12.990 1.00 79.12 69 SER A N 1
ATOM 571 C CA . SER A 1 69 ? 3.760 -6.043 11.885 1.00 79.12 69 SER A CA 1
ATOM 572 C C . SER A 1 69 ? 4.747 -4.929 11.546 1.00 79.12 69 SER A C 1
ATOM 574 O O . SER A 1 69 ? 5.873 -5.207 11.162 1.00 79.12 69 SER A O 1
ATOM 576 N N . THR A 1 70 ? 4.336 -3.668 11.697 1.00 72.12 70 THR A N 1
ATOM 577 C CA . THR A 1 70 ? 5.193 -2.517 11.394 1.00 72.12 70 THR A CA 1
ATOM 578 C C . THR A 1 70 ? 6.047 -2.072 12.583 1.00 72.12 70 THR A C 1
ATOM 580 O O . THR A 1 70 ? 6.855 -1.167 12.410 1.00 72.12 70 THR A O 1
ATOM 583 N N . GLU A 1 71 ? 5.829 -2.596 13.795 1.00 66.19 71 GLU A N 1
ATOM 584 C CA . GLU A 1 71 ? 6.642 -2.325 14.998 1.00 66.19 71 GLU A CA 1
ATOM 585 C C . GLU A 1 71 ? 7.768 -3.352 15.170 1.00 66.19 71 GLU A C 1
ATOM 587 O O . GLU A 1 71 ? 8.797 -3.042 15.756 1.00 66.19 71 GLU A O 1
ATOM 592 N N . GLY A 1 72 ? 7.609 -4.559 14.619 1.00 59.78 72 GLY A N 1
ATOM 593 C CA . GLY A 1 72 ? 8.659 -5.583 14.592 1.00 59.78 72 GLY A CA 1
ATOM 594 C C . GLY A 1 72 ? 9.745 -5.377 13.526 1.00 59.78 72 GLY A C 1
ATOM 595 O O . GLY A 1 72 ? 10.610 -6.239 13.387 1.00 59.78 72 GLY A O 1
ATOM 596 N N . GLU A 1 73 ? 9.684 -4.285 12.756 1.00 51.38 73 GLU A N 1
ATOM 597 C CA . GLU A 1 73 ? 10.604 -3.965 11.650 1.00 51.38 73 GLU A CA 1
ATOM 598 C C . GLU A 1 73 ? 11.588 -2.819 11.980 1.00 51.38 73 GLU A C 1
ATOM 600 O O . GLU A 1 73 ? 12.280 -2.333 11.081 1.00 51.38 73 GLU A O 1
ATOM 605 N N . ASP A 1 74 ? 11.653 -2.415 13.258 1.00 42.84 74 ASP A N 1
ATOM 606 C CA . ASP A 1 74 ? 12.666 -1.514 13.839 1.00 42.84 74 ASP A CA 1
ATOM 607 C C . ASP A 1 74 ? 13.857 -2.282 14.452 1.00 42.84 74 ASP A C 1
ATOM 609 O O . ASP A 1 74 ? 13.637 -3.284 15.175 1.00 42.84 74 ASP A O 1
#

Mean predicted aligned error: 9.92 Å

Solvent-accessible surface area (backbone atoms only — not comparable to full-atom values): 4356 Å² total; per-residue (Å²): 130,56,73,68,59,53,51,54,50,51,53,51,51,52,50,50,51,49,50,52,52,50,51,49,56,49,47,54,53,52,47,52,52,52,49,51,53,58,69,67,46,50,74,85,78,60,65,78,90,56,51,69,54,64,80,36,72,75,50,34,58,54,50,51,53,51,51,54,61,65,60,73,74,114